Protein AF-A0A838Q6L8-F1 (afdb_monomer)

Solvent-accessible surface area (backbone atoms only — not comparable to full-atom values): 6429 Å² total; per-residue (Å²): 111,28,76,31,77,50,75,62,100,55,33,45,36,39,34,36,42,34,84,47,86,19,51,59,50,61,44,55,89,45,70,68,60,33,50,52,53,37,51,48,11,54,75,66,43,22,24,35,38,36,46,38,46,53,80,46,73,66,61,35,54,52,51,51,50,53,38,47,53,54,27,50,61,71,61,61,60,98,81,65,85,48,61,53,72,52,75,50,76,58,91,94,47,76,48,76,50,77,46,68,74,76,85,68,94,80,89,88,79,135

Secondary structure (DSSP, 8-state):
-EEEEEE-SSEEEEEEEEESS--EEEE-S-HHHHHHHHHHHHHHTEEEEEEEEESSHHHHHHHHHHHHHHHHHHH--SSS--EEEEEEEETTEEEEEEEE-SS-------

Structure (mmCIF, N/CA/C/O backbone):
data_AF-A0A838Q6L8-F1
#
_entry.id   AF-A0A838Q6L8-F1
#
loop_
_atom_site.group_PDB
_atom_site.id
_atom_site.type_symbol
_atom_site.label_atom_id
_atom_site.label_alt_id
_atom_site.label_comp_id
_atom_site.label_asym_id
_atom_site.label_entity_id
_atom_site.label_seq_id
_atom_site.pdbx_PDB_ins_code
_atom_site.Cartn_x
_atom_site.Cartn_y
_atom_site.Cartn_z
_atom_site.occupancy
_atom_site.B_iso_or_equiv
_atom_site.auth_seq_id
_atom_site.auth_comp_id
_atom_site.auth_asym_id
_atom_site.auth_atom_id
_atom_site.pdbx_PDB_model_num
ATOM 1 N N . MET A 1 1 ? 9.138 -10.313 6.747 1.00 92.00 1 MET A N 1
ATOM 2 C CA . MET A 1 1 ? 7.768 -10.212 7.289 1.00 92.00 1 MET A CA 1
ATOM 3 C C . MET A 1 1 ? 7.684 -8.943 8.109 1.00 92.00 1 MET A C 1
ATOM 5 O O . MET A 1 1 ? 8.636 -8.646 8.820 1.00 92.00 1 MET A O 1
ATOM 9 N N . SER A 1 2 ? 6.578 -8.215 8.016 1.00 97.69 2 SER A N 1
ATOM 10 C CA . SER A 1 2 ? 6.301 -7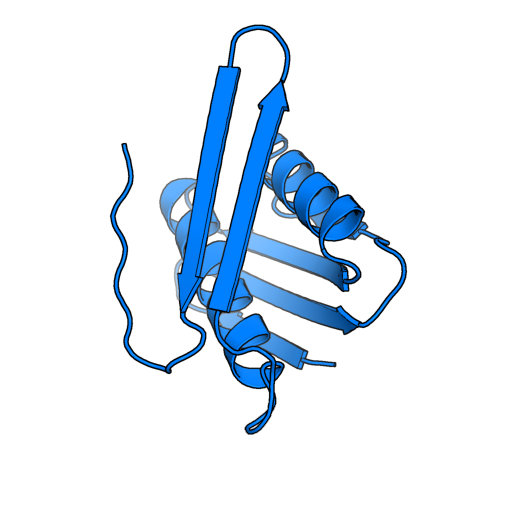.030 8.822 1.00 97.69 2 SER A CA 1
ATOM 11 C C . SER A 1 2 ? 4.839 -7.043 9.238 1.00 97.69 2 SER A C 1
ATOM 13 O O . SER A 1 2 ? 3.970 -7.262 8.400 1.00 97.69 2 SER A O 1
ATOM 15 N N . VAL A 1 3 ? 4.585 -6.837 10.529 1.00 98.38 3 VAL A N 1
ATOM 16 C CA . VAL A 1 3 ? 3.239 -6.732 11.100 1.00 98.38 3 VAL A CA 1
ATOM 17 C C . VAL A 1 3 ? 3.097 -5.352 11.728 1.00 98.38 3 VAL A C 1
ATOM 19 O O . VAL A 1 3 ? 3.966 -4.916 12.489 1.00 98.38 3 VAL A O 1
ATOM 22 N N . VAL A 1 4 ? 2.012 -4.661 11.401 1.00 98.75 4 VAL A N 1
ATOM 23 C CA . VAL A 1 4 ? 1.651 -3.354 11.948 1.00 98.75 4 VAL A CA 1
ATOM 24 C C . VAL A 1 4 ? 0.239 -3.442 12.499 1.00 98.75 4 VAL A C 1
ATOM 26 O O . VAL A 1 4 ? -0.685 -3.826 11.789 1.00 98.75 4 VAL A O 1
ATOM 29 N N . GLU A 1 5 ? 0.085 -3.054 13.758 1.00 98.56 5 GLU A N 1
ATOM 30 C CA . GLU A 1 5 ? -1.208 -2.814 14.389 1.00 98.56 5 GLU A CA 1
ATOM 31 C C . GLU A 1 5 ? -1.312 -1.322 14.685 1.00 98.56 5 GLU A C 1
ATOM 33 O O . GLU A 1 5 ? -0.370 -0.717 15.210 1.00 98.56 5 GLU A O 1
ATOM 38 N N . ARG A 1 6 ? -2.436 -0.717 14.312 1.00 98.31 6 ARG A N 1
ATOM 39 C CA . ARG A 1 6 ? -2.700 0.706 14.491 1.00 98.31 6 ARG A CA 1
ATOM 40 C C . ARG A 1 6 ? -4.134 0.872 14.970 1.00 98.31 6 ARG A C 1
ATOM 42 O O . ARG A 1 6 ? -5.062 0.442 14.294 1.00 98.31 6 ARG A O 1
ATOM 49 N N . ARG A 1 7 ? -4.302 1.534 16.113 1.00 98.56 7 ARG A N 1
ATOM 50 C CA . ARG A 1 7 ? -5.611 1.784 16.713 1.00 98.56 7 ARG A CA 1
ATOM 51 C C . ARG A 1 7 ? -5.741 3.237 17.143 1.00 98.56 7 ARG A C 1
ATOM 53 O O . ARG A 1 7 ? -4.854 3.760 17.818 1.00 98.56 7 ARG A O 1
ATOM 60 N N . THR A 1 8 ? -6.850 3.861 16.776 1.00 98.31 8 THR A N 1
ATOM 61 C CA . THR A 1 8 ? -7.239 5.214 17.197 1.00 98.31 8 THR A CA 1
ATOM 62 C C . THR A 1 8 ? -8.665 5.195 17.748 1.00 98.31 8 THR A C 1
ATOM 64 O O . THR A 1 8 ? -9.241 4.130 17.973 1.00 98.31 8 THR A O 1
ATOM 67 N N . GLY A 1 9 ? -9.235 6.374 18.010 1.00 98.38 9 GLY A N 1
ATOM 68 C CA . GLY A 1 9 ? -10.670 6.501 18.269 1.00 98.38 9 GLY A CA 1
ATOM 69 C C . GLY A 1 9 ? -11.542 6.281 17.026 1.00 98.38 9 GLY A C 1
ATOM 70 O O . GLY A 1 9 ? -12.744 6.101 17.174 1.00 98.38 9 GLY A O 1
ATOM 71 N N . GLU A 1 10 ? -10.942 6.280 15.834 1.00 98.12 10 GLU A N 1
ATOM 72 C CA . GLU A 1 10 ? -11.632 6.236 14.537 1.00 98.12 10 GLU A CA 1
ATOM 73 C C . GLU A 1 10 ? -11.529 4.851 13.887 1.00 98.12 10 GLU A C 1
ATOM 75 O O . GLU A 1 10 ? -12.486 4.387 13.268 1.00 98.12 10 GLU A O 1
ATOM 80 N N . THR A 1 11 ? -10.379 4.174 14.029 1.00 98.69 11 THR A N 1
ATOM 81 C CA . THR A 1 11 ? -10.074 2.922 13.320 1.00 98.69 11 THR A CA 1
ATOM 82 C C . THR A 1 11 ? -9.333 1.890 14.179 1.00 98.69 11 THR A C 1
ATOM 84 O O . THR A 1 11 ? -8.650 2.217 15.156 1.00 98.69 11 THR A O 1
ATOM 87 N N . ASP A 1 12 ? -9.451 0.620 13.787 1.00 98.75 12 ASP A N 1
ATOM 88 C CA . ASP A 1 12 ? -8.659 -0.510 14.287 1.00 98.75 12 ASP A CA 1
ATOM 89 C C . ASP A 1 12 ? -8.166 -1.334 13.091 1.00 98.75 12 ASP A C 1
ATOM 91 O O . ASP A 1 12 ? -8.973 -1.845 12.305 1.00 98.75 12 ASP A O 1
ATOM 95 N N . ILE A 1 13 ? -6.844 -1.386 12.908 1.00 98.75 13 ILE A N 1
ATOM 96 C CA . ILE A 1 13 ? -6.195 -1.882 11.694 1.00 98.75 13 ILE A CA 1
ATOM 97 C C . ILE A 1 13 ? -5.034 -2.798 12.043 1.00 98.75 13 ILE A C 1
ATOM 99 O O . ILE A 1 13 ? -4.123 -2.430 12.787 1.00 98.75 13 ILE A O 1
ATOM 103 N N . ARG A 1 14 ? -5.009 -3.957 11.389 1.00 98.75 14 ARG A N 1
ATOM 104 C CA . ARG A 1 14 ? -3.878 -4.876 11.353 1.00 98.75 14 ARG A CA 1
ATOM 105 C C . ARG A 1 14 ? -3.464 -5.136 9.909 1.00 98.75 14 ARG A C 1
ATOM 107 O O . ARG A 1 14 ? -4.274 -5.577 9.096 1.00 98.75 14 ARG A O 1
ATOM 114 N N . VAL A 1 15 ? -2.189 -4.905 9.615 1.00 98.75 15 VAL A N 1
ATOM 115 C CA . VAL A 1 15 ? -1.550 -5.192 8.326 1.00 98.75 15 VAL A CA 1
ATOM 116 C C . VAL A 1 15 ? -0.397 -6.157 8.545 1.00 98.75 15 VAL A C 1
ATOM 118 O O . VAL A 1 15 ? 0.425 -5.968 9.441 1.00 98.75 15 VAL A O 1
ATOM 121 N N . GLU A 1 16 ? -0.306 -7.166 7.693 1.00 98.62 16 GLU A N 1
ATOM 122 C CA . GLU A 1 16 ? 0.801 -8.107 7.638 1.00 98.62 16 GLU A CA 1
ATOM 123 C C . GLU A 1 16 ? 1.286 -8.248 6.195 1.00 98.62 16 GLU A C 1
ATOM 125 O O . GLU A 1 16 ? 0.507 -8.541 5.288 1.00 98.62 16 GLU A O 1
ATOM 130 N N . LEU A 1 17 ? 2.584 -8.016 5.999 1.00 98.38 17 LEU A N 1
ATOM 131 C CA . LEU A 1 17 ? 3.269 -8.134 4.717 1.00 98.38 17 LEU A CA 1
ATOM 132 C C . LEU A 1 17 ? 4.362 -9.203 4.808 1.00 98.38 17 LEU A C 1
ATOM 134 O O . LEU A 1 17 ? 5.201 -9.199 5.720 1.00 98.38 17 LEU A O 1
ATOM 138 N N . VAL A 1 18 ? 4.384 -10.108 3.835 1.00 97.81 18 VAL A N 1
ATOM 139 C CA . VAL A 1 18 ? 5.369 -11.191 3.726 1.00 97.81 18 VAL A CA 1
ATOM 140 C C . VAL A 1 18 ? 5.902 -11.220 2.298 1.00 97.81 18 VAL A C 1
ATOM 142 O O . VAL A 1 18 ? 5.153 -11.022 1.352 1.00 97.81 18 VAL A O 1
ATOM 145 N N . GLN A 1 19 ? 7.204 -11.448 2.118 1.00 96.19 19 GLN A N 1
ATOM 146 C CA . GLN A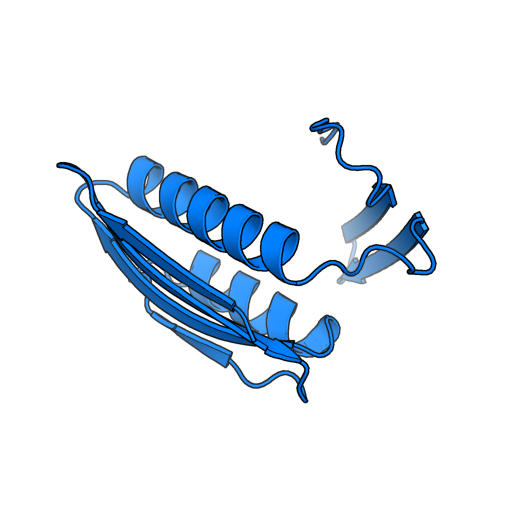 1 19 ? 7.736 -11.696 0.778 1.00 96.19 19 GLN A CA 1
ATOM 147 C C . GLN A 1 19 ? 7.231 -13.057 0.303 1.00 96.19 19 GLN A C 1
ATOM 149 O O . GLN A 1 19 ? 7.436 -14.050 1.000 1.00 96.19 19 GLN A O 1
ATOM 154 N N . GLY A 1 20 ? 6.557 -13.100 -0.843 1.00 95.62 20 GLY A N 1
ATOM 155 C CA . GLY A 1 20 ? 5.727 -14.246 -1.184 1.00 95.62 20 GLY A CA 1
ATOM 156 C C . GLY A 1 20 ? 5.324 -14.316 -2.649 1.00 95.62 20 GLY A C 1
ATOM 157 O O . GLY A 1 20 ? 6.051 -13.890 -3.545 1.00 95.62 20 GLY A O 1
ATOM 158 N N . SER A 1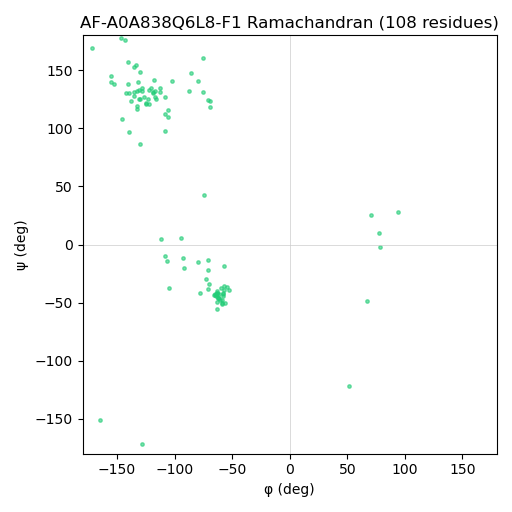 21 ? 4.167 -14.924 -2.888 1.00 96.38 21 SER A N 1
ATOM 159 C CA . SER A 1 21 ? 3.695 -15.329 -4.219 1.00 96.38 21 SER A CA 1
ATOM 160 C C . SER A 1 21 ? 2.481 -14.540 -4.718 1.00 96.38 21 SER A C 1
ATOM 162 O O . SER A 1 21 ? 1.957 -14.825 -5.797 1.00 96.38 21 SER A O 1
ATOM 164 N N . GLY A 1 22 ? 2.054 -13.528 -3.961 1.00 97.19 22 GLY A N 1
ATOM 165 C CA . GLY A 1 22 ? 0.931 -12.663 -4.307 1.00 97.19 22 GLY A CA 1
ATOM 166 C C . GLY A 1 22 ? -0.400 -13.112 -3.711 1.00 97.19 22 GLY A C 1
ATOM 167 O O . GLY A 1 22 ? -1.447 -12.863 -4.309 1.00 97.19 22 GLY A O 1
ATOM 168 N N . ILE A 1 23 ? -0.370 -13.806 -2.570 1.00 98.19 23 ILE A N 1
ATOM 169 C CA . ILE A 1 23 ? -1.560 -14.216 -1.820 1.00 98.19 23 ILE A CA 1
ATOM 170 C C . ILE A 1 23 ? -2.129 -12.997 -1.088 1.00 98.19 23 ILE A C 1
ATOM 172 O O . ILE A 1 23 ? -1.407 -12.287 -0.396 1.00 98.19 23 ILE A O 1
ATOM 176 N N . ALA A 1 24 ? -3.436 -12.771 -1.203 1.00 98.38 24 ALA A N 1
ATOM 177 C CA . ALA A 1 24 ? -4.118 -11.670 -0.533 1.00 98.38 24 ALA A CA 1
ATOM 178 C C . ALA A 1 24 ? -5.251 -12.177 0.367 1.00 98.38 24 ALA A C 1
ATOM 180 O O . ALA A 1 24 ? -6.091 -12.963 -0.069 1.00 98.38 24 ALA A O 1
ATOM 181 N N . SER A 1 25 ? -5.300 -11.675 1.599 1.00 98.56 25 SER A N 1
ATOM 182 C CA . SER A 1 25 ? -6.423 -11.815 2.529 1.00 98.56 25 SER A CA 1
ATOM 183 C C . SER A 1 25 ? -6.777 -10.435 3.076 1.00 98.56 25 SER A C 1
ATOM 185 O O . SER A 1 25 ? -6.266 -10.014 4.113 1.00 98.56 25 SER A O 1
ATOM 187 N N . VAL A 1 26 ? -7.625 -9.705 2.355 1.00 98.69 26 VAL A N 1
ATOM 188 C CA . VAL A 1 26 ? -7.928 -8.297 2.636 1.00 98.69 26 VAL A CA 1
ATOM 189 C C . VAL A 1 26 ? -9.394 -8.145 3.017 1.00 98.69 26 VAL A C 1
ATOM 191 O O . VAL A 1 26 ? -10.278 -8.562 2.273 1.00 98.69 26 VAL A O 1
ATOM 194 N N . ASN A 1 27 ? -9.640 -7.545 4.178 1.00 98.62 27 ASN A N 1
ATOM 195 C CA . ASN A 1 27 ? -10.967 -7.201 4.658 1.00 98.62 27 ASN A CA 1
ATOM 196 C C . ASN A 1 27 ? -10.931 -5.822 5.324 1.00 98.62 27 ASN A C 1
ATOM 198 O O . ASN A 1 27 ? -10.562 -5.696 6.494 1.00 98.62 27 ASN A O 1
ATOM 202 N N . THR A 1 28 ? -11.302 -4.793 4.564 1.00 98.38 28 THR A N 1
ATOM 203 C CA . THR A 1 28 ? -11.481 -3.425 5.077 1.00 98.38 28 THR A CA 1
ATOM 204 C C . THR A 1 28 ? -12.956 -3.026 5.169 1.00 98.38 28 THR A C 1
ATOM 206 O O . THR A 1 28 ? -13.295 -2.012 5.770 1.00 98.38 28 THR A O 1
ATOM 209 N N . GLY A 1 29 ? -13.857 -3.790 4.542 1.00 97.00 29 GLY A N 1
ATOM 210 C CA . GLY A 1 29 ? -15.259 -3.403 4.360 1.00 97.00 29 GLY A CA 1
ATOM 211 C C . GLY A 1 29 ? -15.486 -2.395 3.222 1.00 97.00 29 GLY A C 1
ATOM 212 O O . GLY A 1 29 ? -16.634 -2.068 2.919 1.00 97.00 29 GLY A O 1
ATOM 213 N N . VAL A 1 30 ? -14.425 -1.928 2.549 1.00 98.25 30 VAL A N 1
ATOM 214 C CA . VAL A 1 30 ? -14.500 -1.097 1.338 1.00 98.25 30 VAL A CA 1
ATOM 215 C C . VAL A 1 30 ? -14.061 -1.933 0.139 1.00 98.25 30 VAL A C 1
ATOM 217 O O . VAL A 1 30 ? -12.879 -2.043 -0.169 1.00 98.25 30 VAL A O 1
ATOM 220 N N . THR A 1 31 ? -15.035 -2.480 -0.593 1.00 98.12 31 THR A N 1
ATOM 221 C CA . THR A 1 31 ? -14.808 -3.467 -1.668 1.00 98.12 31 THR A CA 1
ATOM 222 C C . THR A 1 31 ? -13.783 -3.026 -2.715 1.00 98.12 31 THR A C 1
ATOM 224 O O . THR A 1 31 ? -12.979 -3.832 -3.176 1.00 98.12 31 THR A O 1
ATOM 227 N N . PHE A 1 32 ? -13.785 -1.746 -3.096 1.00 98.44 32 PHE A N 1
ATOM 228 C CA . PHE A 1 32 ? -12.827 -1.241 -4.080 1.00 98.44 32 PHE A CA 1
ATOM 229 C C . PHE A 1 32 ? -11.397 -1.174 -3.524 1.00 98.44 32 PHE A C 1
ATOM 231 O O . PHE A 1 32 ? -10.453 -1.523 -4.229 1.00 98.44 32 PHE A O 1
ATOM 238 N N . LEU A 1 33 ? -11.229 -0.795 -2.253 1.00 98.62 33 LEU A N 1
ATOM 239 C CA . LEU A 1 33 ? -9.923 -0.822 -1.595 1.00 98.62 33 LEU A CA 1
ATOM 240 C C . LEU A 1 33 ? -9.414 -2.265 -1.476 1.00 98.62 33 LEU A C 1
ATOM 242 O O . LEU A 1 33 ? -8.259 -2.529 -1.807 1.00 98.62 33 LEU A O 1
ATOM 246 N N . ASP A 1 34 ? -10.285 -3.203 -1.092 1.00 98.69 34 ASP A N 1
ATOM 247 C CA . ASP A 1 34 ? -9.943 -4.628 -0.997 1.00 98.69 34 ASP A CA 1
ATOM 248 C C . ASP A 1 34 ? -9.445 -5.179 -2.344 1.00 98.69 34 ASP A C 1
ATOM 250 O O . ASP A 1 34 ? -8.433 -5.886 -2.414 1.00 98.69 34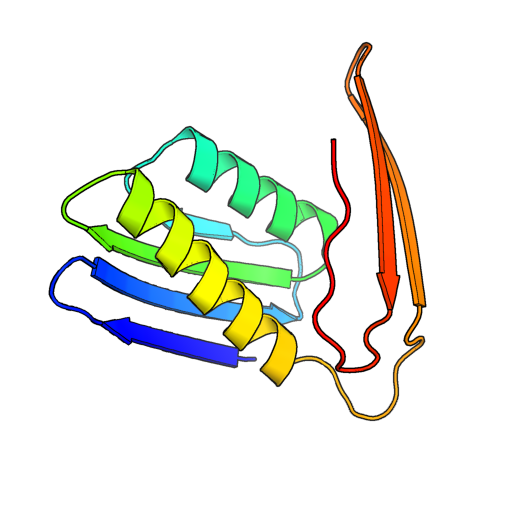 ASP A O 1
ATOM 254 N N . HIS A 1 35 ? -10.114 -4.795 -3.436 1.00 98.62 35 HIS A N 1
ATOM 255 C CA . HIS A 1 35 ? -9.704 -5.141 -4.793 1.00 98.62 35 HIS A CA 1
ATOM 256 C C . HIS A 1 35 ? -8.326 -4.561 -5.152 1.00 98.62 35 HIS A C 1
ATOM 258 O O . HIS A 1 35 ? -7.468 -5.291 -5.653 1.00 98.62 35 HIS A O 1
ATOM 264 N N . MET A 1 36 ? -8.078 -3.283 -4.847 1.00 98.31 36 MET A N 1
ATOM 265 C CA . MET A 1 36 ? -6.788 -2.634 -5.117 1.00 98.31 36 MET A CA 1
ATOM 266 C C . MET A 1 36 ? -5.636 -3.266 -4.329 1.00 98.31 36 MET A C 1
ATOM 268 O O . MET A 1 36 ? -4.559 -3.486 -4.881 1.00 98.31 36 MET A O 1
ATOM 272 N N . MET A 1 37 ? -5.850 -3.628 -3.063 1.00 98.44 37 MET A N 1
ATOM 273 C CA . MET A 1 37 ? -4.823 -4.300 -2.257 1.00 98.44 37 MET A CA 1
ATOM 274 C C . MET A 1 37 ? -4.566 -5.735 -2.725 1.00 98.44 37 MET A C 1
ATOM 276 O O . MET A 1 37 ? -3.424 -6.194 -2.730 1.00 98.44 37 MET A O 1
ATOM 280 N N . THR A 1 38 ? -5.605 -6.426 -3.199 1.00 98.44 38 THR A N 1
ATOM 281 C CA . THR A 1 38 ? -5.461 -7.741 -3.841 1.00 98.44 38 THR A CA 1
ATOM 282 C C . THR A 1 38 ? -4.626 -7.647 -5.121 1.00 98.44 38 THR A C 1
ATOM 284 O O . THR A 1 38 ? -3.740 -8.473 -5.346 1.00 98.44 38 THR A O 1
ATOM 287 N N . ALA A 1 39 ? -4.855 -6.618 -5.945 1.00 98.12 39 ALA A N 1
ATOM 288 C CA . ALA A 1 39 ? -4.043 -6.358 -7.131 1.00 98.12 39 ALA A CA 1
ATOM 289 C C . ALA A 1 39 ? -2.583 -6.035 -6.764 1.00 98.12 39 ALA A C 1
ATOM 291 O O . ALA A 1 39 ? -1.663 -6.563 -7.391 1.00 98.12 39 ALA A O 1
ATOM 292 N N . LEU A 1 40 ? -2.357 -5.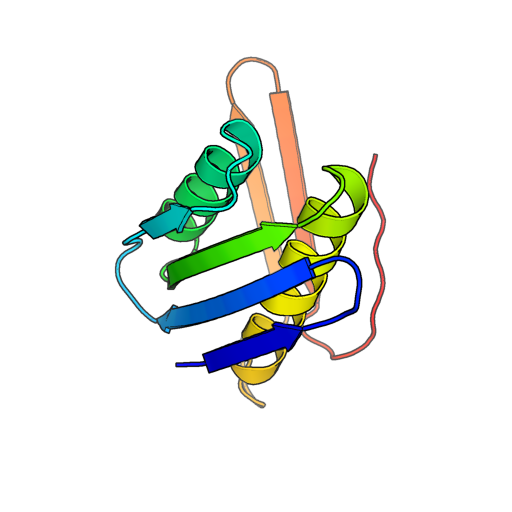236 -5.714 1.00 97.62 40 LEU A N 1
ATOM 293 C CA . LEU A 1 40 ? -1.012 -4.945 -5.216 1.00 97.62 40 LEU A CA 1
ATOM 294 C C . LEU A 1 40 ? -0.272 -6.224 -4.806 1.00 97.62 40 LEU A C 1
ATOM 296 O O . LEU A 1 40 ? 0.865 -6.420 -5.234 1.00 97.62 40 LEU A O 1
ATOM 300 N N . ALA A 1 41 ? -0.901 -7.120 -4.038 1.00 97.88 41 ALA A N 1
ATOM 301 C CA . ALA A 1 41 ? -0.303 -8.408 -3.672 1.00 97.88 41 ALA A CA 1
ATOM 302 C C . ALA A 1 41 ? 0.096 -9.201 -4.927 1.00 97.88 41 ALA A C 1
ATOM 304 O O . ALA A 1 41 ? 1.252 -9.596 -5.091 1.00 97.88 41 ALA A O 1
ATOM 305 N N . ARG A 1 42 ? -0.839 -9.332 -5.878 1.00 97.69 42 ARG A N 1
ATOM 306 C CA . ARG A 1 42 ? -0.667 -10.114 -7.109 1.00 97.69 42 ARG A CA 1
ATOM 307 C C . ARG A 1 42 ? 0.566 -9.722 -7.927 1.00 97.69 42 ARG A C 1
ATOM 309 O O . ARG A 1 42 ? 1.178 -10.604 -8.528 1.00 97.69 42 ARG A O 1
ATOM 316 N N . TYR A 1 43 ? 0.914 -8.436 -7.974 1.00 96.25 43 TYR A N 1
ATOM 317 C CA . TYR A 1 43 ? 1.982 -7.922 -8.841 1.00 96.25 43 TYR A CA 1
ATOM 318 C C . TYR A 1 43 ? 3.260 -7.491 -8.110 1.00 96.25 43 TYR A C 1
ATOM 320 O O . TYR A 1 43 ? 4.265 -7.236 -8.771 1.00 96.25 43 TYR A O 1
ATOM 328 N N . SER A 1 44 ? 3.260 -7.420 -6.776 1.00 94.12 44 SER A N 1
ATOM 329 C CA . SER A 1 44 ? 4.420 -6.948 -5.998 1.00 94.12 44 SER A CA 1
ATOM 330 C C . SER A 1 44 ? 5.378 -8.054 -5.542 1.00 94.12 44 SER A C 1
ATOM 332 O O . SER A 1 44 ? 6.473 -7.748 -5.074 1.00 94.12 44 SER A O 1
ATOM 334 N N . GLY A 1 45 ? 4.992 -9.331 -5.657 1.00 94.50 45 GLY A N 1
ATOM 335 C CA . GLY A 1 45 ? 5.742 -10.436 -5.042 1.00 94.50 45 GLY A CA 1
ATOM 336 C C . GLY A 1 45 ? 5.619 -10.459 -3.513 1.00 94.50 45 GLY A C 1
ATOM 337 O O . GLY A 1 45 ? 6.511 -10.950 -2.818 1.00 94.50 45 GLY A O 1
ATOM 338 N N . LEU A 1 46 ? 4.531 -9.893 -2.984 1.00 96.44 46 LEU A N 1
ATOM 339 C CA . LEU A 1 46 ? 4.206 -9.882 -1.564 1.00 96.44 46 LEU A CA 1
ATOM 340 C C . LEU A 1 46 ? 2.901 -10.623 -1.311 1.00 96.44 46 LEU A C 1
ATOM 342 O O . LEU A 1 46 ? 1.934 -10.459 -2.051 1.00 96.44 46 LEU A O 1
ATOM 346 N N . ASP A 1 47 ? 2.861 -11.364 -0.214 1.00 98.44 47 ASP A N 1
ATOM 347 C CA . ASP A 1 47 ? 1.608 -11.797 0.381 1.00 98.44 47 ASP A CA 1
ATOM 348 C C . ASP A 1 47 ? 1.125 -10.703 1.352 1.00 98.44 47 ASP A C 1
ATOM 350 O O . ASP A 1 47 ? 1.914 -10.173 2.145 1.00 98.44 47 ASP A O 1
ATOM 354 N N . ILE A 1 48 ? -0.155 -10.332 1.259 1.00 98.62 48 ILE A N 1
ATOM 355 C CA . ILE A 1 48 ? -0.765 -9.206 1.982 1.00 98.62 48 ILE A CA 1
ATOM 356 C C . ILE A 1 48 ? -1.976 -9.696 2.775 1.00 98.62 48 ILE A C 1
ATOM 358 O O . ILE A 1 48 ? -2.957 -10.165 2.197 1.00 98.62 48 ILE A O 1
ATOM 362 N N . THR A 1 49 ? -1.949 -9.502 4.091 1.00 98.75 49 THR A N 1
ATOM 363 C CA . THR A 1 49 ? -3.113 -9.697 4.964 1.00 98.75 49 THR A CA 1
ATOM 364 C C . THR A 1 49 ? -3.494 -8.373 5.613 1.00 98.75 49 THR A C 1
ATOM 366 O O . THR A 1 49 ? -2.653 -7.713 6.220 1.00 98.75 49 THR A O 1
ATOM 369 N N . ILE A 1 50 ? -4.759 -7.972 5.492 1.00 98.81 50 ILE A N 1
ATOM 370 C CA . ILE A 1 50 ? -5.286 -6.734 6.078 1.00 98.81 50 ILE A CA 1
ATOM 371 C C . ILE A 1 50 ? -6.627 -7.039 6.736 1.00 98.81 50 ILE A C 1
ATOM 373 O O . ILE A 1 50 ? -7.535 -7.560 6.090 1.00 98.81 50 ILE A O 1
ATOM 377 N N . ALA A 1 51 ? -6.758 -6.655 7.999 1.00 98.88 51 ALA A N 1
ATOM 378 C CA . ALA A 1 51 ? -8.030 -6.564 8.698 1.00 98.88 51 ALA A CA 1
ATOM 379 C C . ALA A 1 51 ? -8.185 -5.129 9.198 1.00 98.88 51 ALA A C 1
ATOM 381 O O . ALA A 1 51 ? -7.328 -4.645 9.938 1.00 98.88 51 ALA A O 1
ATOM 382 N N . ALA A 1 52 ? -9.239 -4.440 8.775 1.00 98.62 52 ALA A N 1
ATOM 383 C CA . ALA A 1 52 ? -9.467 -3.051 9.145 1.00 98.62 52 ALA A CA 1
ATOM 384 C C . ALA A 1 52 ? -10.948 -2.786 9.410 1.00 98.62 52 ALA A C 1
ATOM 386 O O . ALA A 1 52 ? -11.820 -3.242 8.672 1.00 98.62 52 ALA A O 1
ATOM 387 N N . THR A 1 53 ? -11.219 -2.016 10.459 1.00 98.56 53 THR A N 1
ATOM 388 C CA . THR A 1 53 ? -12.547 -1.485 10.780 1.00 98.56 53 THR A CA 1
ATOM 389 C C . THR A 1 53 ? -12.427 -0.013 11.153 1.00 98.56 53 THR A C 1
ATOM 391 O O . THR A 1 53 ? -11.371 0.428 11.608 1.00 98.56 53 THR A O 1
ATOM 394 N N . GLY A 1 54 ? -13.491 0.759 10.944 1.00 97.44 54 GLY A N 1
ATOM 395 C CA . GLY A 1 54 ? -13.483 2.186 11.243 1.00 97.44 54 GLY A CA 1
ATOM 396 C C . GLY A 1 54 ? -14.852 2.838 11.125 1.00 97.44 54 GLY A C 1
ATOM 397 O O . GLY A 1 54 ? -15.803 2.226 10.635 1.00 97.44 54 GLY A O 1
ATOM 398 N N . ASP A 1 55 ? -14.942 4.076 11.598 1.00 96.25 55 ASP A N 1
ATOM 399 C CA . ASP A 1 55 ? -16.175 4.862 11.671 1.00 96.25 55 ASP A CA 1
ATOM 400 C C . ASP A 1 55 ? -16.606 5.473 10.322 1.00 96.25 55 ASP A C 1
ATOM 402 O O . ASP A 1 55 ? -17.785 5.431 9.963 1.00 96.25 55 ASP A O 1
ATOM 406 N N . LEU A 1 56 ? -15.658 6.006 9.549 1.00 97.00 56 LEU A N 1
ATOM 407 C CA . LEU A 1 56 ? -15.857 6.666 8.262 1.00 97.00 56 LEU A CA 1
ATOM 408 C C . LEU A 1 56 ? -14.897 6.110 7.209 1.00 97.00 56 LEU A C 1
ATOM 410 O O . LEU A 1 56 ? -13.753 5.754 7.487 1.00 97.00 56 LEU A O 1
ATOM 414 N N . ARG A 1 57 ? -15.341 6.102 5.944 1.00 97.25 57 ARG A N 1
ATOM 415 C CA . ARG A 1 57 ? -14.527 5.589 4.825 1.00 97.25 57 ARG A CA 1
ATOM 416 C C . ARG A 1 57 ? -13.208 6.341 4.655 1.00 97.25 57 ARG A C 1
ATOM 418 O O . ARG A 1 57 ? -12.219 5.716 4.304 1.00 97.25 57 ARG A O 1
ATOM 425 N N . HIS A 1 58 ? -13.201 7.655 4.873 1.00 98.12 58 HIS A N 1
ATOM 426 C CA . HIS A 1 58 ? -11.994 8.470 4.749 1.00 98.12 58 HIS A CA 1
ATOM 427 C C . HIS A 1 58 ? -10.927 8.042 5.767 1.00 98.12 58 HIS A C 1
ATOM 429 O O . HIS A 1 58 ? -9.854 7.619 5.344 1.00 98.12 58 HIS A O 1
ATOM 435 N N . HIS A 1 59 ? -11.266 8.034 7.064 1.00 98.50 59 HIS A N 1
ATOM 436 C CA . HIS A 1 59 ? -10.353 7.619 8.137 1.00 98.50 59 HIS A CA 1
ATOM 437 C C . HIS A 1 59 ? -9.847 6.191 7.921 1.00 98.50 59 HIS A C 1
ATOM 439 O O . HIS A 1 59 ? -8.655 5.923 8.021 1.00 98.50 59 HIS A O 1
ATOM 445 N N . LEU A 1 60 ? -10.746 5.272 7.551 1.00 98.62 60 LEU A N 1
ATOM 446 C CA . LEU A 1 60 ? -10.386 3.887 7.268 1.00 98.62 60 LEU A CA 1
ATOM 447 C C . LEU A 1 60 ? -9.347 3.780 6.140 1.00 98.62 60 LEU A C 1
ATOM 449 O O . LEU A 1 60 ? -8.340 3.099 6.303 1.00 98.62 60 LEU A O 1
ATOM 453 N N . ILE A 1 61 ? -9.588 4.427 4.994 1.00 98.62 61 ILE A N 1
ATOM 454 C CA . ILE A 1 61 ? -8.679 4.357 3.839 1.00 98.62 61 ILE A CA 1
ATOM 455 C C . ILE A 1 61 ? -7.324 4.988 4.185 1.00 98.62 61 ILE A C 1
ATOM 457 O O . ILE A 1 61 ? -6.285 4.403 3.872 1.00 98.62 61 ILE A O 1
ATOM 461 N N . GLU A 1 62 ? -7.332 6.149 4.844 1.00 98.62 62 GLU A N 1
ATOM 462 C CA . GLU A 1 62 ? -6.122 6.842 5.294 1.00 98.62 62 GLU A CA 1
ATOM 463 C C . GLU A 1 62 ? -5.294 5.960 6.233 1.00 98.62 62 GLU A C 1
ATOM 465 O O . GLU A 1 62 ? -4.105 5.726 6.003 1.00 98.62 62 GLU A O 1
ATOM 470 N N . ASP A 1 63 ? -5.928 5.397 7.253 1.00 98.69 63 ASP A N 1
ATOM 471 C CA . ASP A 1 63 ? -5.228 4.642 8.279 1.00 98.69 63 ASP A CA 1
ATOM 472 C C . ASP A 1 63 ? -4.735 3.282 7.770 1.00 98.69 63 ASP A C 1
ATOM 474 O O . ASP A 1 63 ? -3.674 2.814 8.200 1.00 98.69 63 ASP A O 1
ATOM 478 N N . VAL A 1 64 ? -5.439 2.672 6.805 1.00 98.69 64 VAL A N 1
ATOM 479 C CA . VAL A 1 64 ? -4.933 1.503 6.067 1.00 98.69 64 VAL A CA 1
ATOM 480 C C . VAL A 1 64 ? -3.671 1.891 5.295 1.00 98.69 64 VAL A C 1
ATOM 482 O O . VAL A 1 64 ? -2.669 1.177 5.377 1.00 98.69 64 VAL A O 1
ATOM 485 N N . ALA A 1 65 ? -3.669 3.029 4.593 1.00 98.38 65 ALA A N 1
ATOM 486 C CA . ALA A 1 65 ? -2.502 3.494 3.843 1.00 98.38 65 ALA A CA 1
ATOM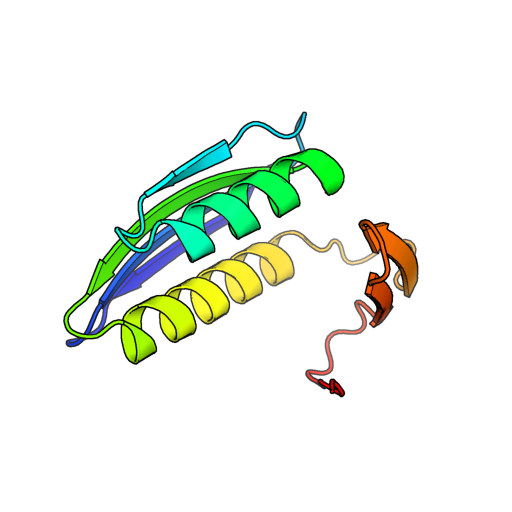 487 C C . ALA A 1 65 ? -1.300 3.787 4.760 1.00 98.38 65 ALA A C 1
ATOM 489 O O . ALA A 1 65 ? -0.181 3.366 4.455 1.00 98.38 65 ALA A O 1
ATOM 490 N N . ILE A 1 66 ? -1.522 4.422 5.918 1.00 98.62 66 ILE A N 1
ATOM 491 C CA . ILE A 1 66 ? -0.480 4.659 6.932 1.00 98.62 66 ILE A CA 1
ATOM 492 C C . ILE A 1 66 ? 0.089 3.330 7.451 1.00 98.62 66 ILE A C 1
ATOM 494 O O . ILE A 1 66 ? 1.314 3.171 7.545 1.00 98.62 66 ILE A O 1
ATOM 498 N N . ALA A 1 67 ? -0.771 2.360 7.777 1.00 98.69 67 ALA A N 1
ATOM 499 C CA . ALA A 1 67 ? -0.345 1.060 8.291 1.00 98.69 67 ALA A CA 1
ATOM 500 C C . ALA A 1 67 ? 0.458 0.262 7.247 1.00 98.69 67 ALA A C 1
ATOM 502 O O . ALA A 1 67 ? 1.513 -0.288 7.573 1.00 98.69 67 ALA A O 1
ATOM 503 N N . ILE A 1 68 ? 0.017 0.262 5.986 1.00 98.00 68 ILE A N 1
ATOM 504 C CA . ILE A 1 68 ? 0.727 -0.366 4.864 1.00 98.00 68 ILE A CA 1
ATOM 505 C C . ILE A 1 68 ? 2.079 0.306 4.623 1.00 98.00 68 ILE A C 1
ATOM 507 O O . ILE A 1 68 ? 3.094 -0.386 4.566 1.00 98.00 68 ILE A O 1
ATOM 511 N N . GLY A 1 69 ? 2.125 1.639 4.531 1.00 96.94 69 GLY A N 1
ATOM 512 C CA . GLY A 1 69 ? 3.374 2.381 4.334 1.00 96.94 69 GLY A CA 1
ATOM 513 C C . GLY A 1 69 ? 4.388 2.109 5.447 1.00 96.94 69 GLY A C 1
ATOM 514 O O . GLY A 1 69 ? 5.561 1.843 5.180 1.00 96.94 69 GLY A O 1
ATOM 515 N N . THR A 1 70 ? 3.918 2.060 6.697 1.00 98.12 70 THR A N 1
ATOM 516 C CA . THR A 1 70 ? 4.732 1.664 7.856 1.00 98.12 70 THR A CA 1
ATOM 517 C C . THR A 1 70 ? 5.250 0.232 7.717 1.00 98.12 70 THR A C 1
ATOM 519 O O . THR A 1 70 ? 6.417 -0.039 8.011 1.00 98.12 70 THR A O 1
ATOM 522 N N . ALA A 1 71 ? 4.408 -0.698 7.260 1.00 97.88 71 ALA A N 1
ATOM 523 C CA . ALA A 1 71 ? 4.792 -2.091 7.083 1.00 97.88 71 ALA A CA 1
ATOM 524 C C . ALA A 1 71 ? 5.855 -2.253 5.982 1.00 97.88 71 ALA A C 1
ATOM 526 O O . ALA A 1 71 ? 6.844 -2.954 6.214 1.00 97.88 71 ALA A O 1
ATOM 527 N N . PHE A 1 72 ? 5.701 -1.558 4.848 1.00 94.88 72 PHE A N 1
ATOM 528 C CA . PHE A 1 72 ? 6.682 -1.508 3.759 1.00 94.88 72 PHE A CA 1
ATOM 529 C C . PHE A 1 72 ? 8.018 -0.926 4.215 1.00 94.88 72 PHE A C 1
ATOM 531 O O . PHE A 1 72 ? 9.056 -1.539 3.975 1.00 94.88 72 PHE A O 1
ATOM 538 N N . ALA A 1 73 ? 8.006 0.211 4.917 1.00 94.62 73 ALA A N 1
ATOM 539 C CA . ALA A 1 73 ? 9.227 0.855 5.401 1.00 94.62 73 ALA A CA 1
ATOM 540 C C . ALA A 1 73 ? 10.065 -0.077 6.296 1.00 94.62 73 ALA A C 1
ATOM 542 O O . ALA 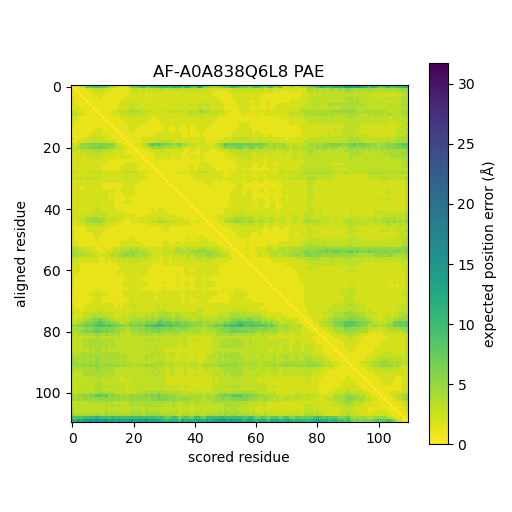A 1 73 ? 11.288 -0.071 6.214 1.00 94.62 73 ALA A O 1
ATOM 543 N N . ARG A 1 74 ? 9.413 -0.932 7.099 1.00 95.50 74 ARG A N 1
ATOM 544 C CA . ARG A 1 74 ? 10.081 -1.960 7.921 1.00 95.50 74 ARG A CA 1
ATOM 545 C C . ARG A 1 74 ? 10.662 -3.124 7.107 1.00 95.50 74 ARG A C 1
ATOM 547 O O . ARG A 1 74 ? 11.518 -3.837 7.621 1.00 95.50 74 ARG A O 1
ATOM 554 N N . MET A 1 75 ? 10.170 -3.367 5.890 1.00 93.94 75 MET A N 1
ATOM 555 C CA . MET A 1 75 ? 10.628 -4.464 5.027 1.00 93.94 75 MET A CA 1
ATOM 556 C C . MET A 1 75 ? 11.749 -4.070 4.068 1.00 93.94 75 MET A C 1
ATOM 558 O O . MET A 1 75 ? 12.429 -4.963 3.566 1.00 93.94 75 MET A O 1
ATOM 562 N N . ILE A 1 76 ? 11.935 -2.778 3.792 1.00 91.81 76 ILE A N 1
ATOM 563 C CA . ILE A 1 76 ? 12.995 -2.308 2.897 1.00 91.81 76 ILE A CA 1
ATOM 564 C C . ILE A 1 76 ? 14.357 -2.540 3.579 1.00 91.81 76 ILE A C 1
ATOM 566 O O . ILE A 1 76 ? 14.600 -1.980 4.649 1.00 91.81 76 ILE A O 1
ATOM 570 N N . PRO A 1 77 ? 15.254 -3.359 2.996 1.00 91.00 77 PRO A N 1
ATOM 571 C CA . PRO A 1 77 ? 16.588 -3.570 3.544 1.00 91.00 77 PRO A CA 1
ATOM 572 C C . PRO A 1 77 ? 17.494 -2.361 3.274 1.00 91.00 77 PRO A C 1
ATOM 574 O O . PRO A 1 77 ? 17.267 -1.596 2.338 1.00 91.00 77 PRO A O 1
ATOM 577 N N . GLU A 1 78 ? 18.575 -2.238 4.049 1.00 88.38 78 GLU A N 1
ATOM 578 C CA . GLU A 1 78 ? 19.581 -1.177 3.877 1.00 88.38 78 GLU A CA 1
ATOM 579 C C . GLU A 1 78 ? 20.197 -1.182 2.466 1.00 88.38 78 GLU A C 1
ATOM 581 O O . GLU A 1 78 ? 20.390 -0.129 1.860 1.00 88.38 78 GLU A O 1
ATOM 586 N N . ALA A 1 79 ? 20.445 -2.374 1.913 1.00 92.69 79 ALA A N 1
ATOM 587 C CA . ALA A 1 79 ? 20.916 -2.561 0.547 1.00 92.69 79 ALA A CA 1
ATOM 588 C C . ALA A 1 79 ? 19.808 -3.152 -0.340 1.00 92.69 79 ALA A C 1
ATOM 590 O O . ALA A 1 79 ? 19.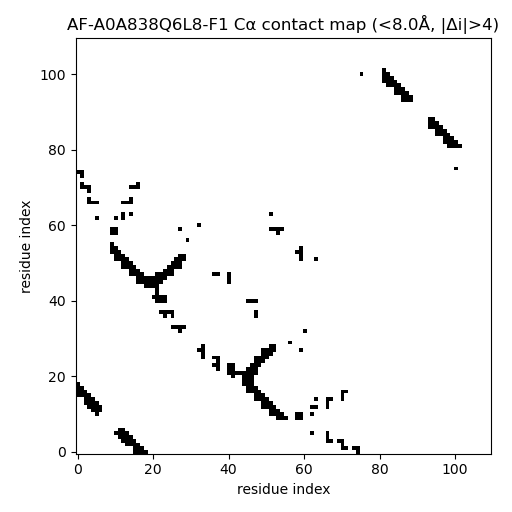425 -4.313 -0.201 1.00 92.69 79 ALA A O 1
ATOM 591 N N . CYS A 1 80 ? 19.324 -2.357 -1.291 1.00 92.50 80 CYS A N 1
ATOM 592 C CA . CYS A 1 80 ? 18.437 -2.775 -2.375 1.00 92.50 80 CYS A CA 1
ATOM 593 C C . CYS A 1 80 ? 18.796 -2.007 -3.657 1.00 92.50 80 CYS A C 1
ATOM 595 O O . CYS A 1 80 ? 19.637 -1.110 -3.633 1.00 92.50 80 CYS A O 1
ATOM 597 N N . ALA A 1 81 ? 18.139 -2.316 -4.780 1.00 94.19 81 ALA A N 1
ATOM 598 C CA . ALA A 1 81 ? 18.295 -1.544 -6.020 1.00 94.19 81 ALA A CA 1
ATOM 599 C C . ALA A 1 81 ? 17.954 -0.047 -5.851 1.00 94.19 81 ALA A C 1
ATOM 601 O O . ALA A 1 81 ? 18.396 0.773 -6.655 1.00 94.19 81 ALA A O 1
ATOM 602 N N . ARG A 1 82 ? 17.218 0.300 -4.780 1.00 94.94 82 ARG A N 1
ATOM 603 C CA . ARG A 1 82 ? 16.790 1.638 -4.352 1.00 94.94 82 ARG A CA 1
ATOM 604 C C . ARG A 1 82 ? 15.786 2.318 -5.280 1.00 94.94 82 ARG A C 1
ATOM 606 O O . ARG A 1 82 ? 14.776 2.810 -4.791 1.00 94.94 82 ARG A O 1
ATOM 613 N N . TYR A 1 83 ? 16.046 2.330 -6.580 1.00 97.12 83 TYR A N 1
ATOM 614 C CA . TYR A 1 83 ? 15.172 2.919 -7.587 1.00 97.12 83 TYR A CA 1
ATOM 615 C C . TYR A 1 83 ? 14.388 1.836 -8.322 1.00 97.12 83 TYR A C 1
ATOM 617 O O . TYR A 1 83 ? 14.931 0.776 -8.641 1.00 97.12 83 TYR A O 1
ATOM 625 N N . GLY A 1 84 ? 13.123 2.113 -8.615 1.00 96.62 84 GLY A N 1
ATOM 626 C CA . GLY A 1 84 ? 12.298 1.255 -9.453 1.00 96.62 84 GLY A CA 1
ATOM 627 C C . GLY A 1 84 ? 11.172 2.042 -10.097 1.00 96.62 84 GLY A C 1
ATOM 628 O O . GLY A 1 84 ? 10.562 2.892 -9.451 1.00 96.62 84 GLY A O 1
ATOM 629 N N . ASP A 1 85 ? 10.894 1.742 -11.360 1.00 97.75 85 ASP A N 1
ATOM 630 C CA . ASP A 1 85 ? 9.782 2.321 -12.095 1.00 97.75 85 ASP A CA 1
ATOM 631 C C . ASP A 1 85 ? 8.992 1.253 -12.857 1.00 97.75 85 ASP A C 1
ATOM 633 O O . ASP A 1 85 ? 9.487 0.163 -13.182 1.00 97.75 85 ASP A O 1
ATOM 637 N N . ARG A 1 86 ? 7.720 1.555 -13.110 1.00 97.62 86 ARG A N 1
ATOM 638 C CA . ARG A 1 86 ? 6.864 0.727 -13.950 1.00 97.62 86 ARG A CA 1
ATOM 639 C C . ARG A 1 86 ? 5.782 1.568 -14.605 1.00 97.62 86 ARG A C 1
ATOM 641 O O . ARG A 1 86 ? 5.127 2.371 -13.947 1.00 97.62 86 ARG A O 1
ATOM 648 N N . THR A 1 87 ? 5.540 1.297 -15.882 1.00 97.94 87 THR A N 1
ATOM 649 C CA . THR A 1 87 ? 4.354 1.767 -16.601 1.00 97.94 87 THR A CA 1
ATOM 650 C C . THR A 1 87 ? 3.422 0.588 -16.849 1.00 97.94 87 THR A C 1
ATOM 652 O O . THR A 1 87 ? 3.857 -0.438 -17.379 1.00 97.94 87 THR A O 1
ATOM 655 N N . ILE A 1 88 ? 2.157 0.716 -16.450 1.00 97.12 88 ILE A N 1
ATOM 656 C CA . ILE A 1 88 ? 1.145 -0.340 -16.560 1.00 97.12 88 ILE A CA 1
ATOM 657 C C . ILE A 1 88 ? -0.068 0.207 -17.330 1.00 97.12 88 ILE A C 1
ATOM 659 O O . ILE A 1 88 ? -0.663 1.193 -16.886 1.00 97.12 88 ILE A O 1
ATOM 663 N N . PRO A 1 89 ? -0.436 -0.401 -18.473 1.00 97.56 89 PRO A N 1
ATOM 664 C CA . PRO A 1 89 ? -1.686 -0.107 -19.161 1.00 97.56 89 PRO A CA 1
ATOM 665 C C . PRO A 1 89 ? -2.848 -0.944 -18.602 1.00 97.56 89 PRO A C 1
ATOM 667 O O . PRO A 1 89 ? -2.660 -2.103 -18.222 1.00 97.56 89 PRO A O 1
ATOM 670 N N . MET A 1 90 ? -4.053 -0.378 -18.617 1.00 97.06 90 MET A N 1
ATOM 671 C CA . MET A 1 90 ? -5.312 -1.093 -18.401 1.00 97.06 90 MET A CA 1
ATOM 672 C C . MET A 1 90 ? -6.387 -0.440 -19.271 1.00 97.06 90 MET A C 1
ATOM 674 O O . MET A 1 90 ? -6.789 0.689 -19.006 1.00 97.06 90 MET A O 1
ATOM 678 N N . ASP A 1 91 ? -6.804 -1.137 -20.328 1.00 97.56 91 ASP A N 1
ATOM 679 C CA . ASP A 1 91 ? -7.645 -0.591 -21.400 1.00 97.56 91 ASP A CA 1
ATOM 680 C C . ASP A 1 91 ? -7.066 0.723 -21.971 1.00 97.56 91 ASP A C 1
ATOM 682 O O . ASP A 1 91 ? -5.931 0.721 -22.456 1.00 97.56 91 ASP A O 1
ATOM 686 N N . GLU A 1 92 ? -7.801 1.838 -21.943 1.00 97.69 92 GLU A N 1
ATOM 687 C CA . GLU A 1 92 ? -7.311 3.151 -22.386 1.00 97.69 92 GLU A CA 1
ATOM 688 C C . GLU A 1 92 ? -6.423 3.868 -21.356 1.00 97.69 92 GLU A C 1
ATOM 690 O O . GLU A 1 92 ? -5.740 4.836 -21.702 1.00 97.69 92 GLU A O 1
ATOM 695 N N . ALA A 1 93 ? -6.431 3.421 -20.097 1.00 97.56 93 ALA A N 1
ATOM 696 C CA . ALA A 1 93 ? -5.669 4.046 -19.026 1.00 97.56 93 ALA A CA 1
ATOM 697 C C . ALA A 1 93 ? -4.193 3.623 -19.062 1.00 97.56 93 ALA A C 1
ATOM 699 O O . ALA A 1 93 ? -3.853 2.457 -19.281 1.00 97.56 93 ALA A O 1
ATOM 700 N N . LEU A 1 94 ? -3.301 4.577 -18.781 1.00 97.56 94 LEU A N 1
ATOM 701 C CA . LEU A 1 94 ? -1.862 4.355 -18.661 1.00 97.56 94 LEU A CA 1
ATOM 702 C C . LEU A 1 94 ? -1.344 5.036 -17.395 1.00 97.56 94 LEU A C 1
ATOM 704 O O . LEU A 1 94 ? -1.438 6.254 -17.264 1.00 97.56 94 LEU A O 1
ATOM 708 N N . VAL A 1 95 ? -0.775 4.253 -16.478 1.00 97.31 95 VAL A N 1
ATOM 709 C CA . VAL A 1 95 ? -0.218 4.764 -15.218 1.00 97.31 95 VAL A CA 1
ATOM 710 C C . VAL A 1 95 ? 1.279 4.491 -15.174 1.00 97.31 95 VAL A C 1
ATOM 712 O O . VAL A 1 95 ? 1.716 3.372 -15.444 1.00 97.31 95 VAL A O 1
ATOM 715 N N . HIS A 1 96 ? 2.061 5.509 -14.817 1.00 97.50 96 HIS A N 1
ATOM 716 C CA . HIS A 1 96 ? 3.489 5.397 -14.533 1.00 97.50 96 HIS A CA 1
ATOM 717 C C . HIS A 1 96 ? 3.743 5.658 -13.048 1.00 97.50 96 HIS A C 1
ATOM 719 O O . HIS A 1 96 ? 3.215 6.617 -12.488 1.00 97.50 96 HIS A O 1
ATOM 725 N N . VAL A 1 97 ? 4.566 4.817 -12.424 1.00 97.81 97 VAL A N 1
ATOM 726 C CA . VAL A 1 97 ? 5.027 4.980 -11.041 1.00 97.81 97 VAL A CA 1
ATOM 727 C C . VAL A 1 97 ? 6.546 4.880 -11.022 1.00 97.81 97 VAL A C 1
ATOM 729 O O . VAL A 1 97 ? 7.101 3.956 -11.612 1.00 97.81 97 VAL A O 1
ATOM 732 N N . SER A 1 98 ? 7.199 5.795 -10.306 1.00 97.81 98 SER A N 1
ATOM 733 C CA . SER A 1 98 ? 8.638 5.783 -10.035 1.00 97.81 98 SER A CA 1
ATOM 734 C C . SER A 1 98 ? 8.884 5.999 -8.542 1.00 97.81 98 SER A C 1
ATOM 736 O O . SER A 1 98 ? 8.263 6.866 -7.928 1.00 97.81 98 SER A O 1
ATOM 738 N N . ILE A 1 99 ? 9.749 5.179 -7.942 1.00 96.38 99 ILE A N 1
ATOM 739 C CA . ILE A 1 99 ? 10.008 5.148 -6.498 1.00 96.38 99 ILE A CA 1
ATOM 740 C C . ILE A 1 99 ? 11.517 5.241 -6.237 1.00 96.38 99 ILE A C 1
ATOM 742 O O . ILE A 1 99 ? 12.300 4.484 -6.811 1.00 96.38 99 ILE A O 1
ATOM 746 N N . ASP A 1 100 ? 11.911 6.124 -5.311 1.00 96.25 100 ASP A N 1
ATOM 747 C CA . ASP A 1 100 ? 13.212 6.112 -4.620 1.00 96.25 100 ASP A CA 1
ATOM 748 C C . ASP A 1 100 ? 12.997 5.628 -3.179 1.00 96.25 100 ASP A C 1
ATOM 750 O O . ASP A 1 100 ? 12.466 6.359 -2.341 1.00 96.25 100 ASP A O 1
ATOM 754 N N . ALA A 1 101 ? 13.462 4.419 -2.857 1.00 94.69 101 ALA A N 1
ATOM 755 C CA . ALA A 1 101 ? 13.479 3.867 -1.500 1.00 94.69 101 ALA A CA 1
ATOM 756 C C . ALA A 1 101 ? 14.582 4.503 -0.621 1.00 94.69 101 ALA A C 1
ATOM 758 O O . ALA A 1 101 ? 15.298 3.827 0.112 1.00 94.69 101 ALA A O 1
ATOM 759 N N . GLY A 1 102 ? 14.747 5.824 -0.713 1.00 92.12 102 GLY A N 1
ATOM 760 C CA . GLY A 1 102 ? 15.824 6.592 -0.090 1.00 92.12 102 GLY A CA 1
ATOM 761 C C . GLY A 1 102 ? 15.482 7.200 1.272 1.00 92.12 102 GLY A C 1
ATOM 762 O O . 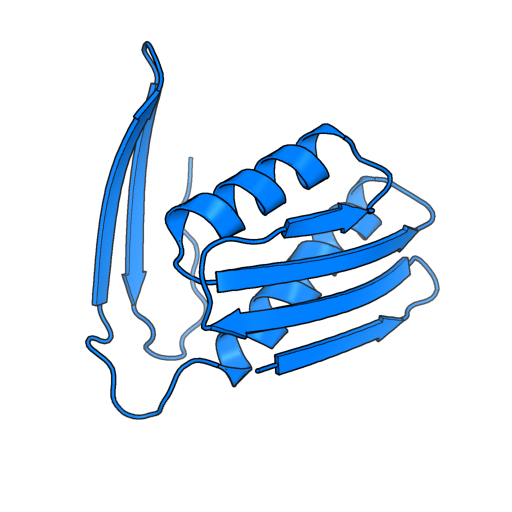GLY A 1 102 ? 16.277 7.994 1.776 1.00 92.12 102 GLY A O 1
ATOM 763 N N . GLY A 1 103 ? 14.306 6.894 1.833 1.00 90.81 103 GLY A N 1
ATOM 764 C CA . GLY A 1 103 ? 13.889 7.305 3.182 1.00 90.81 103 GLY A CA 1
ATOM 765 C C . GLY A 1 103 ? 13.421 8.759 3.334 1.00 90.81 103 GLY A C 1
ATOM 766 O O . GLY A 1 103 ? 13.244 9.221 4.457 1.00 90.81 103 GLY A O 1
ATOM 767 N N . ARG A 1 104 ? 13.219 9.495 2.234 1.00 95.75 104 ARG A N 1
ATOM 768 C CA . ARG A 1 104 ? 12.674 10.865 2.246 1.00 95.75 104 ARG A CA 1
ATOM 769 C C . ARG A 1 104 ? 11.226 10.833 1.746 1.00 95.75 104 ARG A C 1
ATOM 771 O O . ARG A 1 104 ? 11.032 10.472 0.588 1.00 95.75 104 ARG A O 1
ATOM 778 N N . PRO A 1 105 ? 10.224 11.179 2.573 1.00 96.00 105 PRO A N 1
ATOM 779 C CA . PRO A 1 105 ? 8.831 11.140 2.149 1.00 96.00 105 PRO A CA 1
ATOM 780 C C . PRO A 1 105 ? 8.545 12.259 1.142 1.00 96.00 105 PRO A C 1
ATOM 782 O O . PRO A 1 105 ? 8.781 13.434 1.421 1.00 96.00 105 PRO A O 1
ATOM 785 N N . TYR A 1 106 ? 8.037 11.882 -0.027 1.00 97.44 106 TYR A N 1
ATOM 786 C CA . TYR A 1 106 ? 7.582 12.784 -1.081 1.00 97.44 106 TYR A CA 1
ATOM 787 C C . TYR A 1 106 ? 6.538 12.058 -1.936 1.00 97.44 106 TYR A C 1
ATOM 789 O O . TYR A 1 106 ? 6.648 10.849 -2.141 1.00 97.44 106 TYR A O 1
ATOM 797 N N . TYR A 1 107 ? 5.535 12.787 -2.423 1.00 96.75 107 TYR A N 1
ATOM 798 C CA . TYR A 1 107 ? 4.521 12.278 -3.342 1.00 96.75 107 TYR A CA 1
ATOM 799 C C . TYR A 1 107 ? 4.174 13.366 -4.359 1.00 96.75 107 TYR A C 1
ATOM 801 O O . TYR A 1 107 ? 3.885 14.501 -3.981 1.00 96.75 107 TYR A O 1
ATOM 809 N N . GLU A 1 108 ? 4.186 12.992 -5.634 1.00 96.62 108 GLU A N 1
ATOM 810 C CA . GLU A 1 108 ? 3.664 13.769 -6.753 1.00 96.62 108 GLU A CA 1
ATOM 811 C C . GLU A 1 108 ? 2.763 12.828 -7.554 1.00 96.62 108 GLU A C 1
ATOM 813 O O . GLU A 1 108 ? 3.170 11.722 -7.913 1.00 96.62 108 GLU A O 1
ATOM 818 N N . GLY A 1 109 ? 1.519 13.238 -7.768 1.00 89.12 109 GLY A N 1
ATOM 819 C CA . GLY A 1 109 ? 0.501 12.446 -8.444 1.00 89.12 109 GLY A CA 1
ATOM 820 C C . GLY A 1 109 ? -0.451 13.338 -9.241 1.00 89.12 109 GLY A C 1
ATOM 821 O O . GLY A 1 109 ? -0.265 14.557 -9.236 1.00 89.12 109 GLY A O 1
ATOM 822 N N . PRO A 1 110 ? -1.419 12.736 -9.950 1.00 76.31 110 PRO A N 1
ATOM 823 C CA . PRO A 1 110 ? -2.384 13.461 -10.778 1.00 76.31 110 PRO A CA 1
ATOM 824 C C . PRO A 1 110 ? -3.255 14.445 -9.986 1.00 76.31 110 PRO A C 1
ATOM 826 O O . PRO A 1 110 ? -3.441 14.239 -8.763 1.00 76.31 110 PRO A O 1
#

Sequence (110 aa):
MSVVERRTGETDIRVELVQGSGIASVNTGVTFLDHMMTALARYSGLDITIAATGDLRHHLIEDVAIAIGTAFARMIPEACARYGDRTIPMDEALVHVSIDAGGRPYYEGP

pLDDT: mean 96.86, std 2.92, range [76.31, 98.88]

Foldseek 3Di:
DFWFWDDDPFKTKIKDKDQAQQAEAEDLVPVVVSVVVSVCSNPVSIYIHMDMDGDDPVCSVVVHVVRVVVRVLVVDDPDDPQKDKDWDDDVPDIDIDIGGNPPDDDDDDD

Radius of gyration: 14.48 Å; Cα contacts (8 Å, |Δi|>4): 182; chains: 1; bounding box: 37×29×41 Å

Nearest PDB structures (foldseek):
  6fwh-assembly1_A  TM=9.578E-01  e=6.145E-09  Acanthamoeba castellanii
  5dnl-assembly1_A  TM=9.309E-01  e=4.564E-07  Pyrococcus furiosus
  2ae8-assembly1_A  TM=8.206E-01  e=3.572E-06  Staphylococcus aureus subsp. aureus N315
  2ae8-assembly1_F  TM=8.040E-01  e=9.370E-06  Staphylococcus aureus subsp. aureus N315
  2ae8-assembly1_E  TM=8.018E-01  e=2.795E-05  Staphylococcus aureus subsp. aureus N315

Mean predicted aligned error: 2.61 Å